Protein AF-A0AA38SR18-F1 (afdb_monomer)

Organism: NCBI:txid347529

Secondary structure (DSSP, 8-state):
-HHHHHHHHHHHHHHHHHHHHHHTT-TT--SSHHHHHHHTT---SHHHHHHHHHHHHHHHHHHHHHHHHHHH--PPPHHHHHHHHHHHHHHHHHHHHHHTT--

Solvent-accessible surface area (backbone atoms only — not comparable to full-atom values): 5949 Å² total; per-residue (Å²): 116,66,74,60,53,55,55,51,52,53,50,52,50,50,52,55,51,52,52,52,28,48,75,74,66,50,61,87,59,60,88,49,67,72,51,38,53,54,67,57,64,58,82,81,52,73,69,49,51,53,51,46,45,46,49,53,44,43,55,50,51,53,52,51,49,53,49,34,38,76,78,65,71,52,79,75,55,72,68,58,53,51,48,50,38,51,51,54,40,51,50,54,54,51,55,50,54,55,60,68,70,78,115

pLDDT: mean 78.49, std 10.65, range [43.75, 92.62]

Foldseek 3Di:
DVVVVVVVVVVVVVVVVQVVCVVLVNNVQDPDPVSNVVLLVDDDDDSSVLSVLLVVLLVVLVVVQVVCCVPPVDHDDPVVSVVSSVVSSVVVSVVVVVVVVVD

Sequence (103 aa):
MEVKEESQASKSKKEALMSKSKEVGLHGFPEVWSNIVLSLSDNQGPKKLIHKLALSSTVYLIWRERNRRVFNDVKLSPIHLFKQVRELVLSRVASWKLSASQD

Mean predicted aligned error: 10.73 Å

Radius of gyration: 18.18 Å; Cα contacts (8 Å, |Δi|>4): 41; chains: 1; bounding box: 47×42×44 Å

Structure (mmCIF, N/CA/C/O backbone):
data_AF-A0AA38SR18-F1
#
_entry.id   AF-A0AA38SR18-F1
#
loop_
_atom_site.group_PDB
_atom_site.id
_atom_site.type_symbol
_atom_site.label_atom_id
_atom_site.label_alt_id
_atom_site.label_comp_id
_atom_site.label_asym_id
_atom_site.label_entity_id
_atom_site.label_seq_id
_atom_site.pdbx_PDB_ins_code
_atom_site.Cartn_x
_atom_site.Cartn_y
_atom_site.Cartn_z
_atom_site.occupancy
_atom_site.B_iso_or_equiv
_atom_site.auth_seq_id
_atom_site.auth_comp_id
_atom_site.auth_asym_id
_atom_site.auth_atom_id
_atom_site.pdbx_PDB_model_num
ATOM 1 N N . MET A 1 1 ? 27.282 -19.279 20.571 1.00 55.47 1 MET A N 1
ATOM 2 C CA . MET A 1 1 ? 26.610 -18.228 21.370 1.00 55.47 1 MET A CA 1
ATOM 3 C C . MET A 1 1 ? 25.757 -17.333 20.469 1.00 55.47 1 MET A C 1
ATOM 5 O O . MET A 1 1 ? 24.608 -17.110 20.820 1.00 55.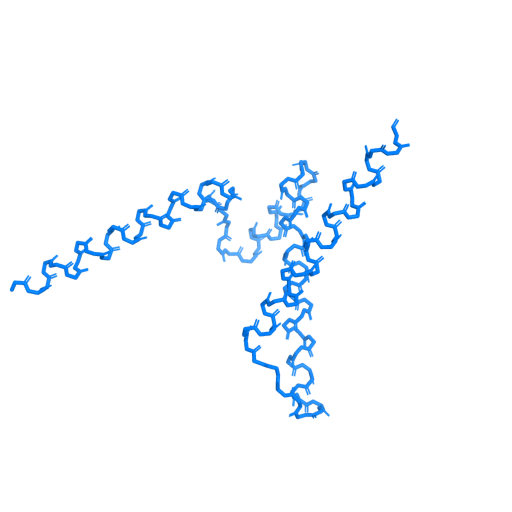47 1 MET A O 1
ATOM 9 N N . GLU A 1 2 ? 26.238 -16.979 19.269 1.00 55.56 2 GLU A N 1
ATOM 10 C CA . GLU A 1 2 ? 25.525 -16.186 18.239 1.00 55.56 2 GLU A CA 1
ATOM 11 C C . GLU A 1 2 ? 24.107 -16.659 17.877 1.00 55.56 2 GLU A C 1
ATOM 13 O O . GLU A 1 2 ? 23.188 -15.851 17.809 1.00 55.56 2 GLU A O 1
ATOM 18 N N . VAL A 1 3 ? 23.878 -17.968 17.716 1.00 59.44 3 VAL A N 1
ATOM 19 C CA . VAL A 1 3 ? 22.563 -18.490 17.277 1.00 59.44 3 VAL A CA 1
ATOM 20 C C . VAL A 1 3 ? 21.433 -18.181 18.277 1.00 59.44 3 VAL A C 1
ATOM 22 O O . VAL A 1 3 ? 20.274 -18.008 17.893 1.00 59.44 3 VAL A O 1
ATOM 25 N N . LYS A 1 4 ? 21.751 -18.079 19.577 1.00 59.78 4 LYS A N 1
ATOM 26 C CA . LYS A 1 4 ? 20.763 -17.703 20.603 1.00 59.78 4 LYS A CA 1
ATOM 27 C C . LYS A 1 4 ? 20.447 -16.208 20.557 1.00 59.78 4 LYS A C 1
ATOM 29 O O . LYS A 1 4 ? 19.278 -15.858 20.684 1.00 59.78 4 LYS A O 1
ATOM 34 N N . GLU A 1 5 ? 21.439 -15.352 20.313 1.00 63.72 5 GLU A N 1
ATOM 35 C CA . GLU A 1 5 ? 21.244 -13.900 20.205 1.00 63.72 5 GLU A CA 1
ATOM 36 C C . GLU A 1 5 ? 20.436 -13.510 18.962 1.00 63.72 5 GLU A C 1
ATOM 38 O O . GLU A 1 5 ? 19.501 -12.715 19.071 1.00 63.72 5 GLU A O 1
ATOM 43 N N . GLU A 1 6 ? 20.693 -14.124 17.803 1.00 64.31 6 GLU A N 1
ATOM 44 C CA . GLU A 1 6 ? 19.905 -13.873 16.587 1.00 64.31 6 GLU A CA 1
ATOM 45 C C . GLU A 1 6 ? 18.441 -14.303 16.749 1.00 64.31 6 GLU A C 1
ATOM 47 O O . GLU A 1 6 ? 17.518 -13.586 16.346 1.00 64.31 6 GLU A O 1
ATOM 52 N N . SER A 1 7 ? 18.199 -15.445 17.404 1.00 67.88 7 SER A N 1
ATOM 53 C CA . SER A 1 7 ? 16.841 -15.918 17.682 1.00 67.88 7 SER A CA 1
ATOM 54 C C . SER A 1 7 ? 16.093 -15.001 18.657 1.00 67.88 7 SER A C 1
ATOM 56 O O . SER A 1 7 ? 14.875 -14.834 18.524 1.00 67.88 7 SER A O 1
ATOM 58 N N . GLN A 1 8 ? 16.791 -14.409 19.626 1.00 67.69 8 GLN A N 1
ATOM 59 C CA . GLN A 1 8 ? 16.219 -13.498 20.618 1.00 67.69 8 GLN A CA 1
ATOM 60 C C . GLN A 1 8 ? 15.943 -12.115 20.004 1.00 67.69 8 GLN A C 1
ATOM 62 O O . GLN A 1 8 ? 14.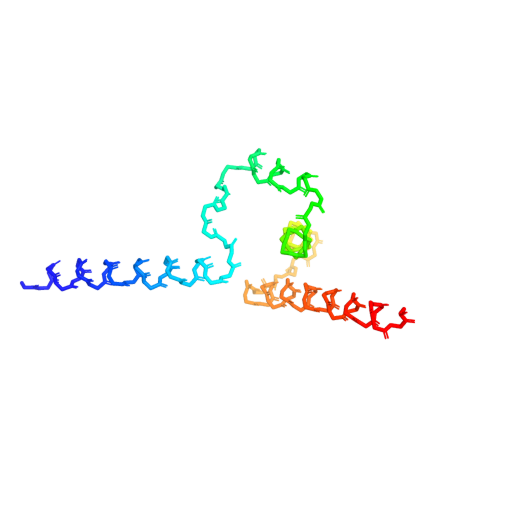863 -11.552 20.201 1.00 67.69 8 GLN A O 1
ATOM 67 N N . ALA A 1 9 ? 16.845 -11.625 19.149 1.00 73.81 9 ALA A N 1
ATOM 68 C CA . ALA A 1 9 ? 16.660 -10.406 18.364 1.00 73.81 9 ALA A CA 1
ATOM 69 C C . ALA A 1 9 ? 15.498 -10.526 17.360 1.00 73.81 9 ALA A C 1
ATOM 71 O O . ALA A 1 9 ? 14.727 -9.583 17.175 1.00 73.81 9 ALA A O 1
ATOM 72 N N . SER A 1 10 ? 15.323 -11.696 16.738 1.00 73.38 10 SER A N 1
ATOM 73 C CA . SER A 1 10 ? 14.221 -11.958 15.804 1.00 73.38 10 SER A CA 1
ATOM 74 C C . SER A 1 10 ? 12.855 -12.020 16.511 1.00 73.38 10 SER A C 1
ATOM 76 O O . SER A 1 10 ? 11.864 -11.495 15.996 1.00 73.38 10 SER A O 1
ATOM 78 N N . LYS A 1 11 ? 12.798 -12.566 17.738 1.00 77.12 11 LYS A N 1
ATOM 79 C CA . LYS A 1 11 ? 11.601 -12.512 18.602 1.00 77.12 11 LYS A CA 1
ATOM 80 C C . LYS A 1 11 ? 11.243 -11.083 19.013 1.00 77.12 11 LYS A C 1
ATOM 82 O O . LYS A 1 11 ? 10.104 -10.672 18.806 1.00 77.12 11 LYS A O 1
ATOM 87 N N . SER A 1 12 ? 12.215 -10.309 19.497 1.00 79.44 12 SER A N 1
ATOM 88 C CA . SER A 1 12 ? 11.992 -8.919 19.918 1.00 79.44 12 SER A CA 1
ATOM 89 C C . SER A 1 12 ? 11.525 -8.024 18.757 1.00 79.44 12 SER A C 1
ATOM 91 O O . SER A 1 12 ? 10.598 -7.227 18.911 1.00 79.44 12 SER A O 1
ATOM 93 N N . LYS A 1 13 ? 12.070 -8.221 17.544 1.00 79.94 13 LYS A N 1
ATOM 94 C CA . LYS A 1 13 ? 11.605 -7.529 16.326 1.00 79.94 13 LYS A CA 1
ATOM 95 C C . LYS A 1 13 ? 10.158 -7.865 15.970 1.00 79.94 13 LYS A C 1
ATOM 97 O O . LYS A 1 13 ? 9.400 -6.965 15.607 1.00 79.94 13 LYS A O 1
ATOM 102 N N . LYS A 1 14 ? 9.764 -9.138 16.068 1.00 77.62 14 LYS A N 1
ATOM 103 C CA . LYS A 1 14 ? 8.376 -9.554 15.822 1.00 77.62 14 LYS A CA 1
ATOM 104 C C . LYS A 1 14 ? 7.417 -8.933 16.837 1.00 77.62 14 LYS A C 1
ATOM 106 O O . LYS A 1 14 ? 6.380 -8.422 16.432 1.00 77.62 14 LYS A O 1
ATOM 111 N N . GLU A 1 15 ? 7.764 -8.908 18.120 1.00 79.44 15 GLU A N 1
ATOM 112 C CA . GLU A 1 15 ? 6.934 -8.280 19.158 1.00 79.44 15 GLU A CA 1
ATOM 113 C C . GLU A 1 15 ? 6.767 -6.772 18.940 1.00 79.44 15 GLU A C 1
ATOM 115 O O . GLU A 1 15 ? 5.645 -6.262 18.990 1.00 79.44 15 GLU A O 1
ATOM 120 N N . ALA A 1 16 ? 7.849 -6.067 18.600 1.00 80.56 16 ALA A N 1
ATOM 121 C CA . ALA A 1 16 ? 7.798 -4.644 18.272 1.00 80.56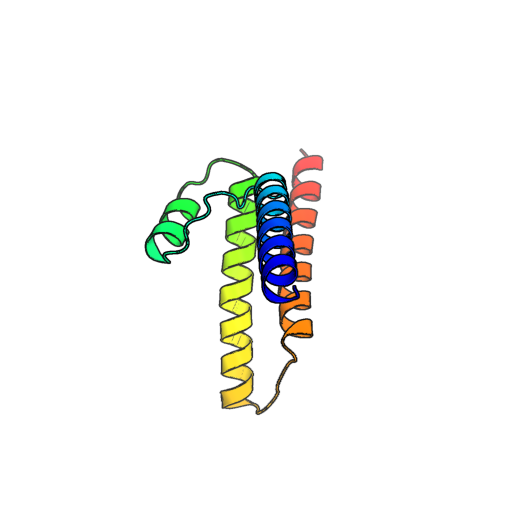 16 ALA A CA 1
ATOM 122 C C . ALA A 1 16 ? 6.900 -4.363 17.052 1.00 80.56 16 ALA A C 1
ATOM 124 O O . ALA A 1 16 ? 6.103 -3.421 17.066 1.00 80.56 16 ALA A O 1
ATOM 125 N N . LEU A 1 17 ? 6.979 -5.205 16.016 1.00 76.06 17 LEU A N 1
ATOM 126 C CA . LEU A 1 17 ? 6.139 -5.097 14.823 1.00 76.06 17 LEU A CA 1
ATOM 127 C C . LEU A 1 17 ? 4.658 -5.360 15.141 1.00 76.06 17 LEU A C 1
ATOM 129 O O . LEU A 1 17 ? 3.789 -4.630 14.664 1.00 76.06 17 LEU A O 1
ATOM 133 N N . MET A 1 18 ? 4.366 -6.350 15.987 1.00 74.81 18 MET A N 1
ATOM 134 C CA . MET A 1 18 ? 3.002 -6.681 16.412 1.00 74.81 18 MET A CA 1
ATOM 135 C C . MET A 1 18 ? 2.376 -5.567 17.260 1.00 74.81 18 MET A C 1
ATOM 137 O O . MET A 1 18 ? 1.210 -5.227 17.048 1.00 74.81 18 MET A O 1
ATOM 141 N N . SER A 1 19 ? 3.139 -4.944 18.163 1.00 77.62 19 SER A N 1
ATOM 142 C CA . SER A 1 19 ? 2.688 -3.756 18.905 1.00 77.62 19 SER A CA 1
ATOM 143 C C . SER A 1 19 ? 2.396 -2.579 17.976 1.00 77.62 19 SER A C 1
ATOM 145 O O . SER A 1 19 ? 1.327 -1.975 18.071 1.00 77.62 19 SER A O 1
ATOM 147 N N . LYS A 1 20 ? 3.280 -2.307 17.006 1.00 72.25 20 LYS A N 1
ATOM 148 C CA . LYS A 1 20 ? 3.071 -1.252 16.002 1.00 72.25 20 LYS A CA 1
ATOM 149 C C . LYS A 1 20 ? 1.817 -1.511 15.163 1.00 72.25 20 LYS A C 1
ATOM 151 O O . LYS A 1 20 ? 1.027 -0.605 14.932 1.00 72.25 20 LYS A O 1
ATOM 156 N N . SER A 1 21 ? 1.612 -2.761 14.744 1.00 68.50 21 SER A N 1
ATOM 157 C CA . SER A 1 21 ? 0.445 -3.194 13.968 1.00 68.50 21 SER A CA 1
ATOM 158 C C . SER A 1 21 ? -0.869 -3.001 14.728 1.00 68.50 21 SER A C 1
ATOM 160 O O . SER A 1 21 ? -1.883 -2.655 14.119 1.00 68.50 21 SER A O 1
ATOM 162 N N . LYS A 1 22 ? -0.875 -3.220 16.050 1.00 70.69 22 LYS A N 1
ATOM 163 C CA . LYS A 1 22 ? -2.043 -2.959 16.908 1.00 70.69 22 LYS A CA 1
ATOM 164 C C . LYS A 1 22 ? -2.374 -1.471 16.967 1.00 70.69 22 LYS A C 1
ATOM 166 O O . LYS A 1 22 ? -3.533 -1.110 16.790 1.00 70.69 22 LYS A O 1
ATOM 171 N N . GLU A 1 23 ? -1.364 -0.625 17.145 1.00 69.94 23 GLU A N 1
ATOM 172 C CA . GLU A 1 23 ? -1.509 0.835 17.217 1.00 69.94 23 GLU A CA 1
ATOM 173 C C . GLU A 1 23 ? -2.156 1.414 15.948 1.00 69.94 23 GLU A C 1
ATOM 175 O O . GLU A 1 23 ? -3.114 2.185 16.018 1.00 69.94 23 GLU A O 1
ATOM 180 N N . VAL A 1 24 ? -1.703 0.964 14.773 1.00 65.00 24 VAL A N 1
ATOM 181 C CA . VAL A 1 24 ? -2.241 1.415 13.478 1.00 65.00 24 VAL A CA 1
ATOM 182 C C . VAL A 1 24 ? -3.521 0.685 13.051 1.00 65.00 24 VAL A C 1
ATOM 184 O O . VAL A 1 24 ? -4.063 0.976 11.990 1.00 65.00 24 VAL A O 1
ATOM 187 N N . GLY A 1 25 ? -4.038 -0.246 13.862 1.00 65.56 25 GLY A N 1
ATOM 188 C CA . GLY A 1 25 ? -5.265 -0.990 13.557 1.00 65.56 25 GLY A CA 1
ATOM 189 C C . GLY A 1 25 ? -5.138 -1.985 12.397 1.00 65.56 25 GLY A C 1
ATOM 190 O O . GLY A 1 25 ? -6.150 -2.362 11.813 1.00 65.56 25 GLY A O 1
ATOM 191 N N . LEU A 1 26 ? -3.914 -2.409 12.069 1.00 65.81 26 LEU A N 1
ATOM 192 C CA . LEU A 1 26 ? -3.629 -3.460 11.082 1.00 65.81 26 LEU A CA 1
ATOM 193 C C . LEU A 1 26 ? -3.519 -4.850 11.722 1.00 65.81 26 LEU A C 1
ATOM 195 O O . LEU A 1 26 ? -3.378 -5.851 11.027 1.00 65.81 26 LEU A O 1
ATOM 199 N N . HIS A 1 27 ? -3.558 -4.936 13.052 1.00 68.25 27 HIS A N 1
ATOM 200 C CA . HIS A 1 27 ? -3.536 -6.219 13.743 1.00 68.25 27 HIS A CA 1
ATOM 201 C C . HIS A 1 27 ? -4.765 -7.058 13.371 1.00 68.25 27 HIS A C 1
ATOM 203 O O . HIS A 1 27 ? -5.898 -6.643 13.610 1.00 68.25 27 HIS A O 1
ATOM 209 N N . GLY A 1 28 ? -4.527 -8.249 12.821 1.00 69.25 28 GLY A N 1
ATOM 210 C CA . GLY A 1 28 ? -5.586 -9.121 12.312 1.00 69.25 28 GLY A CA 1
ATOM 211 C C . GLY A 1 28 ? -6.124 -8.703 10.941 1.00 69.25 28 GLY A C 1
ATOM 212 O O . GLY A 1 28 ? -7.170 -9.204 10.532 1.00 69.25 28 GLY A O 1
ATOM 213 N N . PHE A 1 29 ? -5.441 -7.796 10.229 1.00 72.69 29 PHE A N 1
ATOM 214 C CA . PHE A 1 29 ? -5.784 -7.513 8.841 1.00 72.69 29 PHE A CA 1
ATOM 215 C C . PHE A 1 29 ? -5.535 -8.772 7.995 1.00 72.69 29 PHE A C 1
ATOM 217 O O . PHE A 1 29 ? -4.489 -9.408 8.142 1.00 72.69 29 PHE A O 1
ATOM 224 N N . PRO A 1 30 ? -6.490 -9.172 7.146 1.00 80.62 30 PRO A N 1
ATOM 225 C CA . PRO A 1 30 ? -6.374 -10.405 6.385 1.00 80.62 30 PRO A CA 1
ATOM 226 C C . PRO A 1 30 ? -5.195 -10.369 5.407 1.00 80.62 30 PRO A C 1
ATOM 228 O O . PRO A 1 30 ? -4.954 -9.364 4.746 1.00 80.62 30 PRO A O 1
ATOM 231 N N . GLU A 1 31 ? -4.500 -11.498 5.271 1.00 79.88 31 GLU A N 1
ATOM 232 C CA . GLU A 1 31 ? -3.407 -11.664 4.298 1.00 79.88 31 GLU A CA 1
ATOM 233 C C . GLU A 1 31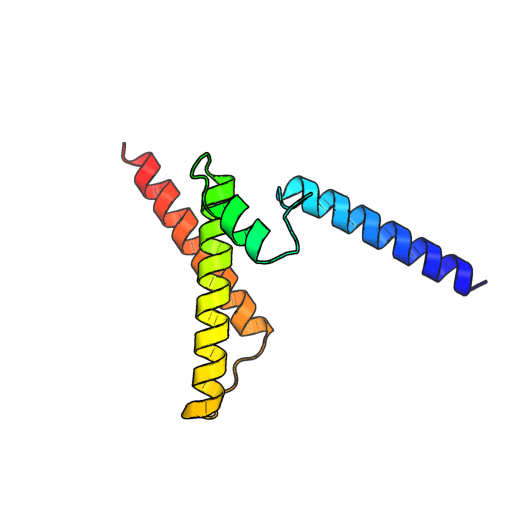 ? -3.911 -12.133 2.923 1.00 79.88 31 GLU A C 1
ATOM 235 O O . GLU A 1 31 ? -3.254 -11.943 1.902 1.00 79.88 31 GLU A O 1
ATOM 240 N N . VAL A 1 32 ? -5.105 -12.732 2.881 1.00 87.31 32 VAL A N 1
ATOM 241 C CA . VAL A 1 32 ? -5.705 -13.276 1.658 1.00 87.31 32 VAL A CA 1
ATOM 242 C C . VAL A 1 32 ? -6.523 -12.201 0.948 1.00 87.31 32 VAL A C 1
ATOM 244 O O . VAL A 1 32 ? -7.404 -11.592 1.555 1.00 87.31 32 VAL A O 1
ATOM 247 N N . TRP A 1 33 ? -6.290 -12.021 -0.357 1.00 83.38 33 TRP A N 1
ATOM 248 C CA . TRP A 1 33 ? -6.949 -10.997 -1.179 1.00 83.38 33 TRP A CA 1
ATOM 249 C C . TRP A 1 33 ? -8.477 -10.971 -1.046 1.00 83.38 33 TRP A C 1
ATOM 251 O O . TRP A 1 33 ? -9.050 -9.906 -0.830 1.00 83.38 33 TRP A O 1
ATOM 261 N N . SER A 1 34 ? -9.143 -12.128 -1.116 1.00 85.25 34 SER A N 1
ATOM 262 C CA . SER A 1 34 ? -10.603 -12.218 -0.964 1.00 85.25 34 SER A CA 1
ATOM 263 C C . SER A 1 34 ? -11.078 -11.622 0.361 1.00 85.25 34 SER A C 1
ATOM 265 O O . SER A 1 34 ? -12.033 -10.851 0.400 1.00 85.25 34 SER A O 1
ATOM 267 N N . ASN A 1 35 ? -10.360 -11.913 1.443 1.00 84.81 35 ASN A N 1
ATOM 268 C CA . ASN A 1 35 ? -10.688 -11.439 2.780 1.00 84.81 35 ASN A CA 1
ATOM 269 C C . ASN A 1 35 ? -10.351 -9.951 2.941 1.00 84.81 35 ASN A C 1
ATOM 271 O O . ASN A 1 35 ? -11.089 -9.236 3.614 1.00 84.81 35 ASN A O 1
ATOM 275 N N . ILE A 1 36 ? -9.290 -9.462 2.287 1.00 83.06 36 ILE A N 1
ATOM 276 C CA . ILE A 1 36 ? -8.973 -8.029 2.201 1.00 83.06 36 ILE A CA 1
ATOM 277 C C . ILE A 1 36 ? -10.142 -7.284 1.561 1.00 83.06 36 ILE A C 1
ATOM 279 O O . ILE A 1 36 ? -10.675 -6.356 2.167 1.00 83.06 36 ILE A O 1
ATOM 283 N N . VAL A 1 37 ? -10.596 -7.724 0.386 1.00 81.00 37 VAL A N 1
ATOM 284 C CA . VAL A 1 37 ? -11.725 -7.106 -0.322 1.00 81.00 37 VAL A CA 1
ATOM 285 C C . VAL A 1 37 ? -12.997 -7.146 0.530 1.00 81.00 37 VAL A C 1
ATOM 287 O O . VAL A 1 37 ? -13.646 -6.113 0.694 1.00 81.00 37 VAL A O 1
ATOM 290 N N . LEU A 1 38 ? -13.317 -8.286 1.151 1.00 82.31 38 LEU A N 1
ATOM 291 C CA . LEU A 1 38 ? -14.473 -8.420 2.048 1.00 82.31 38 LEU A CA 1
ATOM 292 C C . LEU A 1 38 ? -14.383 -7.480 3.261 1.00 82.31 38 LEU A C 1
ATOM 294 O O . LEU A 1 38 ? -15.340 -6.770 3.563 1.00 82.31 38 LEU A O 1
ATOM 298 N N . SER A 1 39 ? -13.221 -7.396 3.915 1.00 76.44 39 SER A N 1
ATO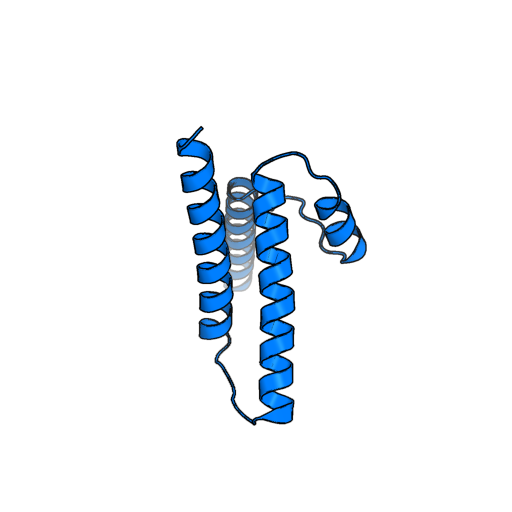M 299 C CA . SER A 1 39 ? -13.004 -6.505 5.068 1.00 76.44 39 SER A CA 1
ATOM 300 C C . SER A 1 39 ? -13.174 -5.021 4.720 1.00 76.44 39 SER A C 1
ATOM 302 O O . SER A 1 39 ? -13.567 -4.211 5.563 1.00 76.44 39 SER A O 1
ATOM 304 N N . LEU A 1 40 ? -12.915 -4.680 3.456 1.00 76.19 40 LEU A N 1
ATOM 305 C CA . LEU A 1 40 ? -13.057 -3.351 2.880 1.00 76.19 40 LEU A CA 1
ATOM 306 C C . LEU A 1 40 ? -14.411 -3.136 2.200 1.00 76.19 40 LEU A C 1
ATOM 308 O O . LEU A 1 40 ? -14.656 -2.047 1.695 1.00 76.19 40 LEU A O 1
ATOM 312 N N . SER A 1 41 ? -15.298 -4.125 2.170 1.00 74.81 41 SER A N 1
ATOM 313 C CA . SER A 1 41 ? -16.648 -3.969 1.616 1.00 74.81 41 SER A CA 1
ATOM 314 C C . SER A 1 41 ? -17.576 -3.301 2.631 1.00 74.81 41 SER A C 1
ATOM 316 O O . SER A 1 41 ? -18.403 -2.467 2.278 1.00 74.81 41 SER A O 1
ATOM 318 N N . ASP A 1 42 ? -17.362 -3.577 3.916 1.0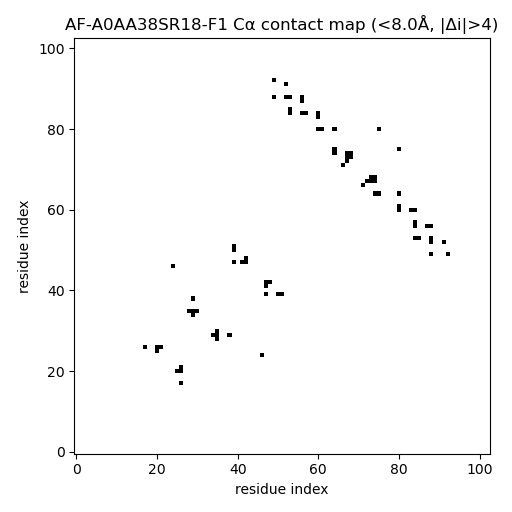0 71.44 42 ASP A N 1
ATOM 319 C CA . ASP A 1 42 ? -18.120 -2.974 5.006 1.00 71.44 42 ASP A CA 1
ATOM 320 C C . ASP A 1 42 ? -17.705 -1.499 5.228 1.00 71.44 42 ASP A C 1
ATOM 322 O O . ASP A 1 42 ? -16.517 -1.157 5.267 1.00 71.44 42 ASP A O 1
ATOM 326 N N . ASN A 1 43 ? -18.680 -0.589 5.293 1.00 61.91 43 ASN A N 1
ATOM 327 C CA . ASN A 1 43 ? -18.481 0.872 5.249 1.00 61.91 43 ASN A CA 1
ATOM 328 C C . ASN A 1 43 ? -18.382 1.541 6.629 1.00 61.91 43 ASN A C 1
ATOM 330 O O . ASN A 1 43 ? -18.310 2.764 6.715 1.00 61.91 43 ASN A O 1
ATOM 334 N N . GLN A 1 44 ? -18.344 0.770 7.712 1.00 67.94 44 GLN A N 1
ATOM 335 C CA . GLN A 1 44 ? -18.441 1.345 9.050 1.00 67.94 44 GLN A CA 1
ATOM 336 C C . GLN A 1 44 ? -17.073 1.805 9.596 1.00 67.94 44 GLN A C 1
ATOM 338 O O . GLN A 1 44 ? -16.244 0.999 10.026 1.00 67.94 44 GLN A O 1
ATOM 343 N N . GLY A 1 45 ? -16.850 3.125 9.592 1.00 70.75 45 GLY A N 1
ATOM 344 C CA . GLY A 1 45 ? -15.841 3.813 10.407 1.00 70.75 45 GLY A CA 1
ATOM 345 C C . GLY A 1 45 ? -14.632 4.421 9.663 1.00 70.75 45 GLY A C 1
ATOM 346 O O . GLY A 1 45 ? -14.183 3.907 8.635 1.00 70.75 45 GLY A O 1
ATOM 347 N N . PRO A 1 46 ? -14.025 5.493 10.216 1.00 69.69 46 PRO A N 1
ATOM 348 C CA . PRO A 1 46 ? -12.957 6.264 9.564 1.00 69.69 46 PRO A CA 1
ATOM 349 C C . PRO A 1 46 ? -11.674 5.458 9.305 1.00 69.69 46 PRO A C 1
ATOM 351 O O . PRO A 1 46 ? -11.007 5.667 8.294 1.00 69.69 46 PRO A O 1
ATOM 354 N N . LYS A 1 47 ? -11.337 4.482 10.164 1.00 73.12 47 LYS A N 1
ATOM 355 C CA . LYS A 1 47 ? -10.178 3.593 9.950 1.00 73.12 47 LYS A CA 1
ATOM 356 C C . LYS A 1 47 ? -10.338 2.729 8.695 1.00 73.12 47 LYS A C 1
ATOM 358 O O . LYS A 1 47 ? -9.404 2.627 7.903 1.00 73.12 47 LYS A O 1
ATOM 363 N N . LYS A 1 48 ? -11.530 2.160 8.469 1.00 77.19 48 LYS A N 1
ATOM 364 C CA . LYS A 1 48 ? -11.811 1.351 7.269 1.00 77.19 48 LYS A CA 1
ATOM 365 C C . LYS A 1 48 ? -11.710 2.195 6.004 1.00 77.19 48 LYS A C 1
ATOM 367 O O . LYS A 1 48 ? -11.183 1.733 4.997 1.00 77.19 48 LYS A O 1
ATOM 372 N N . LEU A 1 49 ? -12.153 3.446 6.071 1.00 79.38 49 LEU A N 1
ATOM 373 C CA . LEU A 1 49 ? -12.068 4.379 4.957 1.00 79.38 49 LEU A CA 1
ATOM 374 C C . LEU A 1 49 ? -10.606 4.703 4.578 1.00 79.38 49 LEU A C 1
ATOM 376 O O . LEU A 1 49 ? -10.254 4.667 3.397 1.00 79.38 49 LEU A O 1
ATOM 380 N N . ILE A 1 50 ? -9.729 4.918 5.567 1.00 81.50 50 ILE A N 1
ATOM 381 C CA . ILE A 1 50 ? -8.280 5.077 5.341 1.00 81.50 50 ILE A CA 1
ATOM 382 C C . ILE A 1 50 ? -7.685 3.812 4.710 1.00 81.50 50 ILE A C 1
ATOM 384 O O . ILE A 1 50 ? -6.908 3.915 3.762 1.00 81.50 50 ILE A O 1
ATOM 388 N N . HIS A 1 51 ? -8.074 2.619 5.172 1.00 82.19 51 HIS A N 1
ATOM 389 C CA . HIS A 1 51 ? -7.607 1.361 4.581 1.00 82.19 51 HIS A CA 1
ATOM 390 C C . HIS A 1 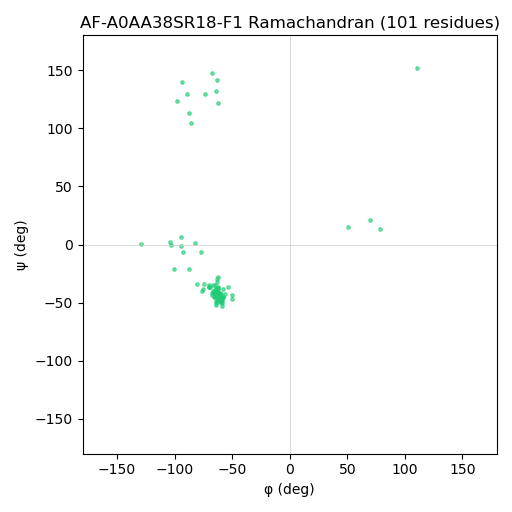51 ? -8.051 1.202 3.117 1.00 82.19 51 HIS A C 1
ATOM 392 O O . HIS A 1 51 ? -7.242 0.799 2.282 1.00 82.19 51 HIS A O 1
ATOM 398 N N . LYS A 1 52 ? -9.292 1.582 2.771 1.00 84.19 52 LYS A N 1
ATOM 399 C CA . LYS A 1 52 ? -9.784 1.569 1.378 1.00 84.19 52 LYS A CA 1
ATOM 400 C C . LYS A 1 52 ? -8.977 2.502 0.487 1.00 84.19 52 LYS A C 1
ATOM 402 O O . LYS A 1 52 ? -8.575 2.102 -0.608 1.00 84.19 52 LYS A O 1
ATOM 407 N N . LEU A 1 53 ? -8.712 3.724 0.955 1.00 84.75 53 LEU A N 1
ATOM 408 C CA . LEU A 1 53 ? -7.863 4.669 0.234 1.00 84.75 53 LEU A CA 1
ATOM 409 C C . LEU A 1 53 ? -6.459 4.112 0.039 1.00 84.75 53 LEU A C 1
ATOM 411 O O . LEU A 1 53 ? -5.955 4.126 -1.082 1.00 84.75 53 LEU A O 1
ATOM 415 N N . ALA A 1 54 ? -5.836 3.616 1.108 1.00 84.81 54 ALA A N 1
ATOM 416 C CA . ALA A 1 54 ? -4.486 3.076 1.060 1.00 84.81 54 ALA A CA 1
ATOM 417 C C . ALA A 1 54 ? -4.384 1.912 0.073 1.00 84.81 54 ALA A C 1
ATOM 419 O O . ALA A 1 54 ? -3.490 1.915 -0.776 1.00 84.81 54 ALA A O 1
ATOM 420 N N . LEU A 1 55 ? -5.334 0.973 0.111 1.00 87.19 55 LEU A N 1
ATOM 421 C CA . LEU A 1 55 ? -5.345 -0.151 -0.816 1.00 87.19 55 LEU A CA 1
ATOM 422 C C . LEU A 1 55 ? -5.536 0.312 -2.261 1.00 87.19 55 LEU A C 1
ATOM 424 O O . LEU A 1 55 ? -4.728 -0.030 -3.122 1.00 87.19 55 LEU A O 1
ATOM 428 N N . SER A 1 56 ? -6.565 1.120 -2.523 1.00 87.31 56 SER A N 1
ATOM 429 C CA . SER A 1 56 ? -6.896 1.576 -3.880 1.00 87.31 56 SER A CA 1
ATOM 430 C C . SER A 1 56 ? -5.740 2.361 -4.503 1.00 87.31 56 SER A C 1
ATOM 432 O O . SER A 1 56 ? -5.364 2.122 -5.649 1.00 87.31 56 SER A O 1
ATOM 434 N N . SER A 1 57 ? -5.117 3.245 -3.717 1.00 87.94 57 SER A N 1
ATOM 435 C CA . SER A 1 57 ? -3.953 4.034 -4.135 1.00 87.94 57 SER A CA 1
ATOM 436 C C . SER A 1 57 ? -2.756 3.142 -4.449 1.00 87.94 57 SER A C 1
ATOM 438 O O . SER A 1 57 ? -2.084 3.342 -5.458 1.00 87.94 57 SER A O 1
ATOM 440 N N . THR A 1 58 ? -2.508 2.135 -3.608 1.00 89.44 58 THR A N 1
ATOM 441 C CA . THR A 1 58 ? -1.403 1.185 -3.787 1.00 89.44 58 THR A CA 1
ATOM 442 C C . THR A 1 58 ? -1.586 0.359 -5.055 1.00 89.44 58 THR A C 1
ATOM 444 O O . THR A 1 58 ? -0.677 0.309 -5.882 1.00 89.44 58 THR A O 1
ATOM 447 N N . VAL A 1 59 ? -2.767 -0.237 -5.253 1.00 90.69 59 VAL A N 1
ATOM 448 C CA . VAL A 1 59 ? -3.082 -1.040 -6.446 1.00 90.69 59 VAL A CA 1
ATOM 449 C C . VAL A 1 59 ? -2.932 -0.200 -7.713 1.00 90.69 59 VAL A C 1
ATOM 451 O O . VAL A 1 59 ? -2.237 -0.611 -8.644 1.00 90.69 59 VAL A O 1
ATOM 454 N N . TYR A 1 60 ? -3.515 1.002 -7.729 1.00 91.81 60 TYR A N 1
ATOM 455 C CA . TYR A 1 60 ? -3.428 1.906 -8.874 1.00 91.81 60 TYR A CA 1
ATOM 456 C C . TYR A 1 60 ? -1.984 2.311 -9.191 1.00 91.81 60 TYR A C 1
ATOM 458 O O . TYR A 1 60 ? -1.567 2.248 -10.347 1.00 91.81 60 TYR A O 1
ATOM 466 N N . LEU A 1 61 ? -1.199 2.706 -8.186 1.00 89.44 61 LEU A N 1
ATOM 467 C CA . LEU A 1 61 ? 0.169 3.179 -8.400 1.00 89.44 61 LEU A CA 1
ATOM 468 C C . LEU A 1 61 ? 1.116 2.052 -8.828 1.00 89.44 61 LEU A C 1
ATOM 470 O O . LEU A 1 61 ? 1.954 2.280 -9.699 1.00 89.44 61 LEU A O 1
ATOM 474 N N . ILE A 1 62 ? 0.955 0.835 -8.297 1.00 90.38 62 ILE A N 1
ATOM 475 C CA . ILE A 1 62 ? 1.704 -0.344 -8.764 1.00 90.38 62 ILE A CA 1
ATOM 476 C C . ILE A 1 62 ? 1.365 -0.645 -10.225 1.00 90.38 62 ILE A C 1
ATOM 478 O O . ILE A 1 62 ? 2.269 -0.837 -11.040 1.00 90.38 62 ILE A O 1
ATOM 482 N N . TRP A 1 63 ? 0.075 -0.660 -10.572 1.00 92.62 63 TRP A N 1
ATOM 483 C CA . TRP A 1 63 ? -0.372 -0.879 -11.946 1.00 92.62 63 TRP A CA 1
ATOM 484 C C . TRP A 1 63 ? 0.180 0.191 -12.898 1.00 92.62 63 TRP A C 1
ATOM 486 O O . TRP A 1 63 ? 0.770 -0.141 -13.928 1.00 92.62 63 TRP A O 1
ATOM 496 N N . ARG A 1 64 ? 0.075 1.472 -12.522 1.00 91.88 64 ARG A N 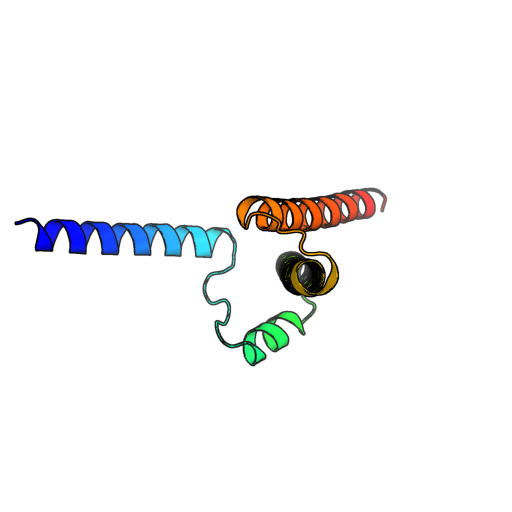1
ATOM 497 C CA . ARG A 1 64 ? 0.591 2.609 -13.295 1.00 91.88 64 ARG A CA 1
ATOM 498 C C . ARG A 1 64 ? 2.097 2.506 -13.511 1.00 91.88 64 ARG A C 1
ATOM 500 O O . ARG A 1 64 ? 2.556 2.701 -14.631 1.00 91.88 64 ARG A O 1
ATOM 507 N N . GLU A 1 65 ? 2.863 2.196 -12.468 1.00 91.38 65 GLU A N 1
ATOM 508 C CA . GLU A 1 65 ? 4.315 2.040 -12.568 1.00 91.38 65 GLU A CA 1
ATOM 509 C C . GLU A 1 65 ? 4.690 0.859 -13.467 1.00 91.38 65 GLU A C 1
ATOM 511 O O . GLU A 1 65 ? 5.557 0.998 -14.329 1.00 91.38 65 GLU A O 1
ATOM 516 N N . ARG A 1 66 ? 4.011 -0.288 -13.334 1.00 88.50 66 ARG A N 1
ATOM 517 C CA . ARG A 1 66 ? 4.251 -1.450 -14.201 1.00 88.50 66 ARG A CA 1
ATOM 518 C C . ARG A 1 66 ? 3.996 -1.107 -15.667 1.00 88.50 66 ARG A C 1
ATOM 520 O O . ARG A 1 66 ? 4.843 -1.401 -16.505 1.00 88.50 66 ARG A O 1
ATOM 527 N N . ASN A 1 67 ? 2.887 -0.438 -15.967 1.00 90.81 67 ASN A N 1
ATOM 528 C CA . ASN A 1 67 ? 2.591 0.009 -17.327 1.00 90.81 67 ASN A CA 1
ATOM 529 C C . ASN A 1 67 ? 3.616 1.027 -17.820 1.00 90.81 67 ASN A C 1
ATOM 531 O O . ASN A 1 67 ? 4.062 0.950 -18.959 1.00 90.81 67 ASN A O 1
ATOM 535 N N . ARG A 1 68 ? 4.059 1.950 -16.965 1.00 89.00 68 ARG A N 1
ATOM 536 C CA . ARG A 1 68 ? 5.072 2.932 -17.349 1.00 89.00 68 ARG A CA 1
ATOM 537 C C . ARG A 1 68 ? 6.399 2.275 -17.728 1.00 89.00 68 ARG A C 1
ATOM 539 O O . ARG A 1 68 ? 7.016 2.713 -18.691 1.00 89.00 68 ARG A O 1
ATOM 546 N N . ARG A 1 69 ? 6.799 1.208 -17.030 1.00 89.25 69 ARG A N 1
ATOM 547 C CA . ARG A 1 69 ? 7.988 0.416 -17.383 1.00 89.25 69 ARG A CA 1
ATOM 548 C C . ARG A 1 69 ? 7.834 -0.296 -18.720 1.00 89.25 69 ARG A C 1
ATOM 550 O O . ARG A 1 69 ? 8.772 -0.288 -19.501 1.00 89.25 69 ARG A O 1
ATOM 557 N N . VAL A 1 70 ? 6.670 -0.894 -18.971 1.00 89.88 70 VAL A N 1
ATOM 558 C CA . VAL A 1 70 ? 6.407 -1.638 -20.214 1.00 89.88 70 VAL A CA 1
ATOM 559 C C . VAL A 1 70 ? 6.360 -0.710 -21.427 1.00 89.88 70 VAL A C 1
ATOM 561 O O . VAL A 1 70 ? 6.930 -1.041 -22.458 1.00 89.88 70 VAL A O 1
ATOM 564 N N . PHE A 1 71 ? 5.698 0.444 -21.309 1.00 89.81 71 PHE A N 1
ATOM 565 C CA . PHE A 1 71 ? 5.395 1.296 -22.463 1.00 89.81 71 PHE A CA 1
ATOM 566 C C . PHE A 1 71 ? 6.329 2.498 -22.637 1.00 89.81 71 PHE A C 1
ATOM 568 O O . PHE A 1 71 ? 6.401 3.032 -23.736 1.00 89.81 71 PHE A O 1
ATOM 575 N N . ASN A 1 72 ? 7.028 2.942 -21.586 1.00 87.06 72 ASN A N 1
ATOM 576 C CA . ASN A 1 72 ? 7.841 4.166 -21.628 1.00 87.06 72 ASN A CA 1
ATOM 577 C C . ASN A 1 72 ? 9.290 3.974 -21.128 1.00 87.06 72 ASN A C 1
ATOM 579 O O . ASN A 1 72 ? 10.013 4.959 -21.032 1.00 87.06 72 ASN A O 1
ATOM 583 N N . ASP A 1 73 ? 9.690 2.760 -20.721 1.00 85.56 73 ASP A N 1
ATOM 584 C CA . ASP A 1 73 ? 10.985 2.424 -20.078 1.00 85.56 73 ASP A CA 1
ATOM 585 C C . ASP A 1 73 ? 11.377 3.310 -18.868 1.00 85.56 73 ASP A C 1
ATOM 587 O O . ASP A 1 73 ? 12.502 3.298 -18.368 1.00 85.56 73 ASP A O 1
ATOM 591 N N . VAL A 1 74 ? 10.427 4.070 -18.313 1.00 82.44 74 VAL A N 1
ATOM 592 C CA . VAL A 1 74 ? 10.689 4.936 -17.159 1.00 82.44 74 VAL A CA 1
ATOM 593 C C . VAL A 1 74 ? 10.494 4.150 -15.867 1.00 82.44 74 VAL A C 1
ATOM 595 O O . VAL A 1 74 ? 9.369 3.809 -15.487 1.00 82.44 74 VAL A O 1
ATOM 598 N N . LYS A 1 75 ? 11.585 3.930 -15.131 1.00 84.81 75 LYS A N 1
ATOM 599 C CA . LYS A 1 75 ? 11.587 3.224 -13.842 1.00 84.81 75 LYS A CA 1
ATOM 600 C C . LYS A 1 75 ? 11.573 4.212 -12.687 1.00 84.81 75 LYS A C 1
ATOM 602 O O . LYS A 1 75 ? 12.446 5.066 -12.562 1.00 84.81 75 LYS A O 1
ATOM 607 N N . LEU A 1 76 ? 10.576 4.092 -11.822 1.00 85.31 76 LEU A N 1
ATOM 608 C CA . LEU A 1 76 ? 10.547 4.786 -10.545 1.00 85.31 76 LEU A CA 1
ATOM 609 C C . LEU A 1 76 ? 11.140 3.874 -9.467 1.00 85.31 76 LEU A C 1
ATOM 611 O O . LEU A 1 76 ? 10.883 2.664 -9.447 1.00 85.31 76 LEU A O 1
ATOM 615 N N . SER A 1 77 ? 11.926 4.446 -8.551 1.00 88.94 77 SER A N 1
ATOM 616 C CA . SER A 1 77 ? 12.438 3.659 -7.430 1.00 88.94 77 SER A CA 1
ATOM 617 C C . SER A 1 77 ? 11.290 3.254 -6.490 1.00 88.94 77 SER A C 1
ATOM 619 O O . SER A 1 77 ? 10.344 4.030 -6.312 1.00 88.94 77 SER A O 1
ATOM 621 N N . PRO A 1 78 ? 11.362 2.075 -5.840 1.00 86.19 78 PRO A N 1
ATOM 622 C CA . PRO A 1 78 ? 10.331 1.630 -4.897 1.00 86.19 78 PRO A CA 1
ATOM 623 C C . PRO A 1 78 ? 10.043 2.652 -3.790 1.00 86.19 78 PRO A C 1
ATOM 625 O O . PRO A 1 78 ? 8.893 2.864 -3.415 1.00 86.19 78 PRO A O 1
ATOM 628 N N . ILE A 1 79 ? 11.082 3.352 -3.325 1.00 89.81 79 ILE A N 1
ATOM 629 C CA . ILE A 1 79 ? 10.973 4.431 -2.337 1.00 89.81 79 ILE A CA 1
ATOM 630 C C . ILE A 1 79 ? 10.119 5.595 -2.843 1.00 89.81 79 ILE A C 1
ATOM 632 O O . ILE A 1 79 ? 9.291 6.110 -2.093 1.00 89.81 79 ILE A O 1
ATOM 636 N N . HIS A 1 80 ? 10.274 6.004 -4.103 1.00 89.00 80 HIS A N 1
ATOM 637 C CA . HIS A 1 80 ? 9.444 7.068 -4.665 1.00 89.00 80 HIS A CA 1
ATOM 638 C C . HIS A 1 80 ? 7.999 6.613 -4.871 1.00 89.00 80 HIS A C 1
ATOM 640 O O . HIS A 1 80 ? 7.080 7.404 -4.665 1.00 89.00 80 HIS A O 1
ATOM 646 N N . LEU A 1 81 ? 7.783 5.343 -5.225 1.00 88.25 81 LEU A N 1
ATOM 647 C CA . LEU A 1 81 ? 6.438 4.792 -5.370 1.00 88.25 81 LEU A CA 1
ATOM 648 C C . LEU A 1 81 ? 5.716 4.776 -4.018 1.00 88.25 81 LEU A C 1
ATOM 650 O O . LEU A 1 81 ? 4.573 5.214 -3.915 1.00 88.25 81 LEU A O 1
ATOM 654 N N . PHE A 1 82 ? 6.415 4.354 -2.964 1.00 87.75 82 PHE A N 1
ATOM 655 C CA . PHE A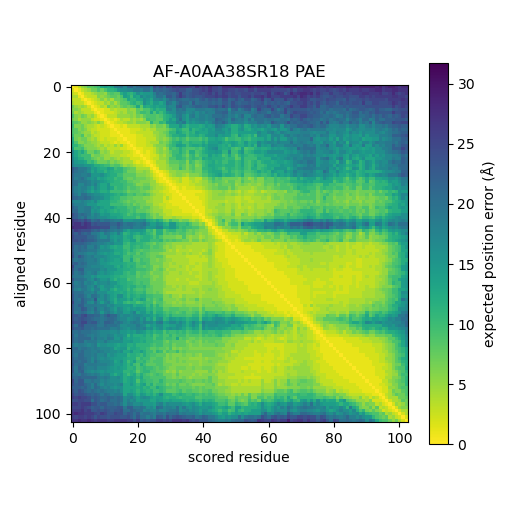 1 82 ? 5.889 4.371 -1.603 1.00 87.75 82 PHE A CA 1
ATOM 656 C C . PHE A 1 82 ? 5.577 5.793 -1.116 1.00 87.75 82 PHE A C 1
ATOM 658 O O . PHE A 1 82 ? 4.522 6.021 -0.522 1.00 87.75 82 PHE A O 1
ATOM 665 N N . LYS A 1 83 ? 6.451 6.769 -1.405 1.00 90.69 83 LYS A N 1
ATOM 666 C CA . LYS A 1 83 ? 6.182 8.186 -1.111 1.00 90.69 83 LYS A CA 1
ATOM 667 C C . LYS A 1 83 ? 4.905 8.673 -1.795 1.00 90.69 83 LYS A C 1
ATOM 669 O O . LYS A 1 83 ? 4.069 9.254 -1.113 1.00 90.69 83 LYS A O 1
ATOM 674 N N . GLN A 1 84 ? 4.705 8.349 -3.075 1.00 90.69 84 GLN A N 1
ATOM 675 C CA . GLN A 1 84 ? 3.479 8.712 -3.796 1.00 90.69 84 GLN A CA 1
ATOM 676 C C . GLN A 1 84 ? 2.226 8.093 -3.169 1.00 90.69 84 GLN A C 1
ATOM 678 O O . GLN A 1 84 ? 1.225 8.787 -3.011 1.00 90.69 84 GLN A O 1
ATOM 683 N N . VAL A 1 85 ? 2.275 6.816 -2.770 1.00 88.31 85 VAL A N 1
ATOM 684 C CA . VAL A 1 85 ? 1.157 6.172 -2.057 1.00 88.31 85 VAL A CA 1
ATOM 685 C C . VAL A 1 85 ? 0.848 6.935 -0.769 1.00 88.31 85 VAL A C 1
ATOM 687 O O . VAL A 1 85 ? -0.302 7.301 -0.529 1.00 88.31 85 VAL A O 1
ATOM 690 N N . ARG A 1 86 ? 1.871 7.213 0.048 1.00 88.94 86 ARG A N 1
ATOM 691 C CA . ARG A 1 86 ? 1.718 7.927 1.321 1.00 88.94 86 ARG A CA 1
ATOM 692 C C . ARG A 1 86 ? 1.132 9.324 1.125 1.00 88.94 86 ARG A C 1
ATOM 694 O O . ARG A 1 86 ? 0.189 9.681 1.821 1.00 88.94 86 ARG A O 1
ATOM 701 N N . GLU A 1 87 ? 1.687 10.107 0.207 1.00 89.75 87 GLU A N 1
ATOM 702 C CA . GLU A 1 87 ? 1.244 11.476 -0.073 1.00 89.75 87 GLU A CA 1
ATOM 703 C C . GLU A 1 87 ? -0.202 11.510 -0.564 1.00 89.75 87 GLU A C 1
ATOM 705 O O . GLU A 1 87 ? -0.989 12.325 -0.085 1.00 89.75 87 GLU A O 1
ATOM 710 N N . LEU A 1 88 ? -0.585 10.580 -1.442 1.00 88.44 88 LEU A N 1
ATOM 711 C CA . LEU A 1 88 ? -1.946 10.501 -1.963 1.00 88.44 88 LEU A CA 1
ATOM 712 C C . LEU A 1 88 ? -2.951 10.155 -0.858 1.00 88.44 88 LEU A C 1
ATOM 714 O O . LEU A 1 88 ? -3.991 10.804 -0.747 1.00 88.44 88 LEU A O 1
ATOM 718 N N . VAL A 1 89 ? -2.627 9.186 0.004 1.00 85.75 89 VAL A N 1
ATOM 719 C CA . VAL A 1 89 ? -3.477 8.823 1.149 1.00 85.75 89 VAL A CA 1
ATOM 720 C C . VAL A 1 89 ? -3.606 9.991 2.127 1.00 85.75 89 VAL A C 1
ATOM 722 O O . VAL A 1 89 ? -4.721 10.341 2.507 1.00 85.75 89 VAL A O 1
ATOM 725 N N . LEU A 1 90 ? -2.493 10.627 2.509 1.00 86.69 90 LEU A N 1
ATOM 726 C CA . LEU A 1 90 ? -2.504 11.755 3.445 1.00 86.69 90 LEU A CA 1
ATOM 727 C C . LEU A 1 90 ? -3.275 12.955 2.892 1.00 86.69 90 LEU A C 1
ATOM 729 O O . LEU A 1 90 ? -4.073 13.539 3.620 1.00 86.69 90 LEU A O 1
ATOM 733 N N . SER A 1 91 ? -3.083 13.289 1.613 1.00 86.25 91 SER A N 1
ATOM 734 C CA . SER A 1 91 ? -3.811 14.367 0.942 1.00 86.25 91 SER A CA 1
ATOM 735 C C . SER A 1 91 ? -5.320 14.122 0.982 1.00 86.25 91 SER A C 1
ATOM 737 O O . SER A 1 91 ? -6.068 15.002 1.399 1.00 86.25 91 SER A O 1
ATOM 739 N N . ARG A 1 92 ? -5.774 12.906 0.652 1.00 83.12 92 ARG A N 1
ATOM 740 C CA . ARG A 1 92 ? -7.205 12.563 0.680 1.00 83.12 92 ARG A CA 1
ATOM 741 C C . ARG A 1 92 ? -7.799 12.592 2.085 1.00 83.12 92 ARG A C 1
ATOM 743 O O . ARG A 1 92 ? -8.898 13.106 2.263 1.00 83.12 92 ARG A O 1
ATOM 750 N N . VAL A 1 93 ? -7.069 12.101 3.085 1.00 81.62 93 VAL A N 1
ATOM 751 C CA . VAL A 1 93 ? -7.507 12.162 4.489 1.00 81.62 93 VAL A CA 1
ATOM 752 C C . VAL A 1 93 ? -7.581 13.607 4.991 1.00 81.62 93 VAL A C 1
ATOM 754 O O . VAL A 1 93 ? -8.522 13.958 5.701 1.00 81.62 93 VAL A O 1
ATOM 757 N N . ALA A 1 94 ? -6.619 14.454 4.618 1.00 81.81 94 ALA A N 1
ATOM 758 C CA . ALA A 1 94 ? -6.617 15.868 4.984 1.00 81.81 94 ALA A CA 1
ATOM 759 C C . ALA A 1 94 ? -7.803 16.619 4.360 1.00 81.81 94 ALA A C 1
ATOM 761 O O . ALA A 1 94 ? -8.493 17.349 5.068 1.00 81.81 94 ALA A O 1
ATOM 762 N N . SER A 1 95 ? -8.094 16.382 3.076 1.00 79.31 95 SER A N 1
ATOM 763 C CA . SER A 1 95 ? -9.263 16.961 2.400 1.00 79.31 95 SER A CA 1
ATOM 764 C C . SER A 1 95 ? -10.579 16.590 3.084 1.00 79.31 95 SER A C 1
ATOM 766 O O . SER A 1 95 ? -11.449 17.441 3.217 1.00 79.31 95 SER A O 1
ATOM 768 N N . TRP A 1 96 ? -10.715 15.355 3.574 1.00 74.38 96 TRP A N 1
ATOM 769 C CA . TRP A 1 96 ? -11.916 14.934 4.302 1.00 74.38 96 TRP A CA 1
ATOM 770 C C . TRP A 1 96 ? -12.067 15.562 5.681 1.00 74.38 96 TRP A C 1
ATOM 772 O O . TRP A 1 96 ? -13.181 15.864 6.097 1.00 74.38 96 TRP A O 1
ATOM 782 N N . LYS A 1 97 ? -10.962 15.762 6.408 1.00 68.50 97 LYS A N 1
ATOM 783 C CA . LYS A 1 97 ? -11.020 16.480 7.687 1.00 68.50 97 LYS A CA 1
ATOM 784 C C . LYS A 1 97 ? -11.468 17.924 7.497 1.00 68.50 97 LYS A C 1
ATOM 786 O O . LYS A 1 97 ? -12.243 18.407 8.307 1.00 68.50 97 LYS A O 1
ATOM 791 N N . LEU A 1 98 ? -11.004 18.578 6.431 1.00 66.06 98 LEU A N 1
ATOM 792 C CA . LEU A 1 98 ? -11.414 19.942 6.101 1.00 66.06 98 LEU A CA 1
ATOM 793 C C . LEU A 1 98 ? -12.903 20.016 5.756 1.00 66.06 98 LEU A C 1
ATOM 795 O O . LEU A 1 98 ? -13.591 20.870 6.302 1.00 66.06 98 LEU A O 1
ATOM 799 N N . SER A 1 99 ? -13.418 19.096 4.932 1.00 62.09 99 SER A N 1
ATOM 800 C CA . SER A 1 99 ? -14.849 19.076 4.599 1.00 62.09 99 SER A CA 1
ATOM 801 C C . SER A 1 99 ? -15.737 18.783 5.811 1.00 62.09 99 SER A C 1
ATOM 803 O O . SER A 1 99 ? -16.803 19.361 5.924 1.00 62.09 99 SER A O 1
ATOM 805 N N . ALA A 1 100 ? -15.287 17.942 6.747 1.00 58.97 100 ALA A N 1
ATOM 806 C CA . ALA A 1 100 ? -16.034 17.621 7.967 1.00 58.97 100 ALA A CA 1
ATOM 807 C C . ALA A 1 100 ? -15.989 18.720 9.050 1.00 58.97 100 ALA A C 1
ATOM 809 O O . ALA A 1 100 ? -16.611 18.562 10.092 1.00 58.97 100 ALA A O 1
ATOM 810 N N . SER A 1 101 ? -15.197 19.784 8.863 1.00 57.81 101 SER A N 1
ATOM 811 C CA . SER A 1 101 ? -15.123 20.942 9.774 1.00 57.81 101 SER A CA 1
ATOM 812 C C . SER A 1 101 ? -15.858 22.176 9.237 1.00 57.81 101 SER A C 1
ATOM 814 O O . SER A 1 101 ? -15.786 23.234 9.857 1.00 57.81 101 SER A O 1
ATOM 816 N N . GLN A 1 102 ? -16.502 22.063 8.071 1.00 53.50 102 GLN A N 1
ATOM 817 C CA . GLN A 1 102 ? -17.329 23.116 7.471 1.00 53.50 102 GLN A CA 1
ATOM 818 C C . GLN A 1 102 ? -18.839 22.859 7.633 1.00 53.50 102 GLN A C 1
ATOM 820 O O . GLN A 1 102 ? -19.624 23.704 7.207 1.00 53.50 102 GLN A O 1
ATOM 825 N N . ASP A 1 103 ? -19.205 21.742 8.271 1.00 43.75 103 ASP A N 1
ATOM 826 C CA . ASP A 1 103 ? -20.554 21.391 8.740 1.00 43.75 103 ASP A CA 1
ATOM 827 C C . ASP A 1 103 ? -20.652 21.608 10.262 1.00 43.75 103 ASP A C 1
ATOM 829 O O . ASP A 1 103 ? -21.731 22.032 10.735 1.00 43.75 103 ASP A O 1
#